Protein AF-A0A125W3X7-F1 (afdb_monomer_lite)

pLDDT: mean 86.98, std 6.0, range [55.97, 92.94]

Structure (mmCIF, N/CA/C/O backbone):
data_AF-A0A125W3X7-F1
#
_entry.id   AF-A0A125W3X7-F1
#
loop_
_atom_site.group_PDB
_atom_site.id
_atom_site.type_symbol
_atom_site.label_atom_id
_atom_site.label_alt_id
_atom_site.label_comp_id
_atom_site.label_asym_id
_atom_site.label_entity_id
_atom_site.label_seq_id
_atom_site.pdbx_PDB_ins_code
_atom_site.Cartn_x
_atom_site.Cartn_y
_atom_site.Cartn_z
_atom_site.occupancy
_atom_site.B_iso_or_equiv
_atom_site.auth_seq_id
_atom_site.auth_comp_id
_atom_site.auth_asym_id
_atom_site.auth_atom_id
_atom_site.pdbx_PDB_model_num
ATOM 1 N N . MET A 1 1 ? -8.480 -4.493 2.669 1.00 73.19 1 MET A N 1
ATOM 2 C CA . MET A 1 1 ? -8.550 -4.416 1.189 1.00 73.19 1 MET A CA 1
ATOM 3 C C . MET A 1 1 ? -7.315 -3.737 0.604 1.00 73.19 1 MET A C 1
ATOM 5 O O . MET A 1 1 ? -6.743 -4.278 -0.331 1.00 73.19 1 MET A O 1
ATOM 9 N N . LEU A 1 2 ? -6.856 -2.622 1.186 1.00 77.50 2 LEU A N 1
ATOM 10 C CA . LEU 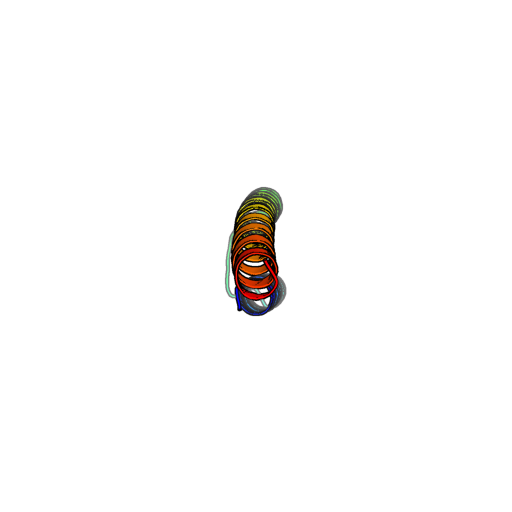A 1 2 ? -5.678 -1.862 0.734 1.00 77.50 2 LEU A CA 1
ATOM 11 C C . LEU A 1 2 ? -4.388 -2.689 0.593 1.00 77.50 2 LEU A C 1
ATOM 13 O O . LEU A 1 2 ? -3.689 -2.550 -0.400 1.00 77.50 2 LEU A O 1
ATOM 17 N N . LEU A 1 3 ? -4.125 -3.616 1.518 1.00 77.06 3 LEU A N 1
ATOM 18 C CA . LEU A 1 3 ? -2.972 -4.530 1.452 1.00 77.06 3 LEU A CA 1
ATOM 19 C C . LEU A 1 3 ? -2.935 -5.392 0.176 1.00 77.06 3 LEU A C 1
ATOM 21 O O . LEU A 1 3 ? -1.870 -5.650 -0.373 1.00 77.06 3 LEU A O 1
ATOM 25 N N . VAL A 1 4 ? -4.101 -5.820 -0.315 1.00 83.56 4 VAL A N 1
ATOM 26 C CA . VAL A 1 4 ? -4.200 -6.610 -1.554 1.00 83.56 4 VAL A CA 1
ATOM 27 C C . VAL A 1 4 ? -3.920 -5.726 -2.771 1.00 83.56 4 VAL A C 1
ATOM 29 O O . VAL A 1 4 ? -3.268 -6.164 -3.714 1.00 83.56 4 VAL A O 1
ATOM 32 N N . ILE A 1 5 ? -4.375 -4.472 -2.731 1.00 84.12 5 ILE A N 1
ATOM 33 C CA . ILE A 1 5 ? -4.145 -3.483 -3.791 1.00 84.12 5 ILE A CA 1
ATOM 34 C C . ILE A 1 5 ? -2.654 -3.123 -3.874 1.00 84.12 5 ILE A C 1
ATOM 36 O O . ILE A 1 5 ? -2.103 -3.119 -4.970 1.00 84.12 5 ILE A O 1
ATOM 40 N N . ALA A 1 6 ? -1.997 -2.908 -2.732 1.00 83.88 6 ALA A N 1
ATOM 41 C CA . ALA A 1 6 ? -0.550 -2.698 -2.627 1.00 83.88 6 ALA A CA 1
ATOM 42 C C . ALA A 1 6 ? 0.242 -3.859 -3.257 1.00 83.88 6 ALA A C 1
ATOM 44 O O . ALA A 1 6 ? 1.059 -3.682 -4.160 1.00 83.88 6 ALA A O 1
ATOM 45 N N . PHE A 1 7 ? -0.099 -5.095 -2.885 1.00 85.81 7 PHE A N 1
ATOM 46 C CA . PHE A 1 7 ? 0.561 -6.273 -3.444 1.00 85.81 7 PHE A CA 1
ATOM 47 C C . PHE A 1 7 ? 0.360 -6.405 -4.965 1.00 85.81 7 PHE A C 1
ATOM 49 O O . PHE A 1 7 ? 1.309 -6.681 -5.700 1.00 85.81 7 PHE A O 1
ATOM 56 N N . ALA A 1 8 ? -0.857 -6.157 -5.461 1.00 86.44 8 ALA A N 1
ATOM 57 C CA . ALA A 1 8 ? -1.144 -6.160 -6.895 1.00 86.44 8 ALA A CA 1
ATOM 58 C C . ALA A 1 8 ? -0.370 -5.063 -7.649 1.00 86.44 8 ALA A C 1
ATOM 60 O O . ALA A 1 8 ? 0.105 -5.295 -8.761 1.00 86.44 8 ALA A O 1
ATOM 61 N N . PHE A 1 9 ? -0.198 -3.890 -7.041 1.00 85.94 9 PHE A N 1
ATOM 62 C CA . PHE A 1 9 ? 0.562 -2.783 -7.614 1.00 85.94 9 PHE A CA 1
ATOM 63 C C . PHE A 1 9 ? 2.055 -3.117 -7.760 1.00 85.94 9 PHE A C 1
ATOM 65 O O . PHE A 1 9 ? 2.633 -2.905 -8.830 1.00 85.94 9 PHE A O 1
ATOM 72 N N . ILE A 1 10 ? 2.664 -3.736 -6.742 1.00 87.69 10 ILE A N 1
ATOM 73 C CA . ILE A 1 10 ? 4.046 -4.240 -6.810 1.00 87.69 10 ILE A CA 1
ATOM 74 C C . ILE A 1 10 ? 4.195 -5.289 -7.920 1.00 87.69 10 ILE A C 1
ATOM 76 O O . ILE A 1 10 ? 5.152 -5.237 -8.694 1.00 87.69 10 ILE A O 1
ATOM 80 N N . LEU A 1 11 ? 3.240 -6.215 -8.052 1.00 89.25 11 LEU A N 1
ATOM 81 C CA . LEU A 1 11 ? 3.261 -7.218 -9.121 1.00 89.25 11 LEU A CA 1
ATOM 82 C C . LEU A 1 11 ? 3.196 -6.581 -10.515 1.00 89.25 11 LEU A C 1
ATOM 84 O O . LEU A 1 11 ? 3.974 -6.957 -11.391 1.00 89.25 11 LEU A O 1
ATOM 88 N N . LEU A 1 12 ? 2.328 -5.584 -10.716 1.00 89.19 12 LEU A N 1
ATOM 89 C CA . LEU A 1 12 ? 2.242 -4.829 -11.972 1.00 89.19 12 LEU A CA 1
ATOM 90 C C . LEU A 1 12 ? 3.545 -4.087 -12.288 1.00 89.19 12 LEU A C 1
ATOM 92 O O . LEU A 1 12 ? 3.941 -3.993 -13.454 1.00 89.19 12 LEU A O 1
ATOM 96 N N . LYS A 1 13 ? 4.237 -3.592 -11.255 1.00 87.62 13 LYS A N 1
ATOM 97 C CA . LYS A 1 13 ? 5.540 -2.950 -11.404 1.00 87.62 13 LYS A CA 1
ATOM 98 C C . LYS A 1 13 ? 6.631 -3.938 -11.821 1.00 87.62 13 LYS A C 1
ATOM 100 O O . LYS A 1 13 ? 7.387 -3.638 -12.745 1.00 87.62 13 LYS A O 1
ATOM 105 N N . ILE A 1 14 ? 6.701 -5.102 -11.175 1.00 88.69 14 ILE A N 1
ATOM 106 C CA . ILE A 1 14 ? 7.673 -6.162 -11.493 1.00 88.69 14 ILE A CA 1
ATOM 107 C C . ILE A 1 14 ? 7.427 -6.725 -12.899 1.00 88.69 14 ILE A C 1
ATOM 109 O O . ILE A 1 14 ? 8.377 -6.967 -13.637 1.00 88.69 14 ILE A O 1
ATOM 113 N N . ALA A 1 15 ? 6.163 -6.866 -13.301 1.00 89.88 15 ALA A N 1
ATOM 114 C CA . ALA A 1 15 ? 5.778 -7.299 -14.643 1.00 89.88 15 ALA A CA 1
ATOM 115 C C . ALA A 1 15 ? 6.036 -6.244 -15.741 1.00 89.88 15 ALA A C 1
ATOM 117 O O . ALA A 1 15 ? 5.833 -6.523 -16.919 1.00 89.88 15 ALA A O 1
ATOM 118 N N . GLY A 1 16 ? 6.487 -5.037 -15.378 1.00 87.00 16 GLY A N 1
ATOM 119 C CA . GLY A 1 16 ? 6.876 -3.995 -16.330 1.00 87.00 16 GLY A CA 1
ATOM 120 C C . GLY A 1 16 ? 5.714 -3.212 -16.949 1.00 87.00 16 GLY A C 1
ATOM 121 O O . GLY A 1 16 ? 5.955 -2.372 -17.812 1.00 87.00 16 GLY A O 1
ATOM 122 N N . PHE A 1 17 ? 4.474 -3.418 -16.490 1.00 87.88 17 PHE A N 1
ATOM 123 C CA . PHE A 1 17 ? 3.306 -2.658 -16.963 1.00 87.88 17 PHE A CA 1
ATOM 124 C C . PHE A 1 17 ? 3.343 -1.187 -16.536 1.00 87.88 17 PHE A C 1
ATOM 126 O O . PHE A 1 17 ? 2.732 -0.336 -17.178 1.00 87.88 17 PHE A O 1
ATOM 133 N N . VAL A 1 18 ? 4.056 -0.880 -15.448 1.00 84.44 18 VAL A N 1
ATOM 134 C CA . VAL A 1 18 ? 4.125 0.461 -14.864 1.00 84.44 18 VAL A CA 1
ATOM 135 C C . VAL A 1 18 ? 5.561 0.986 -14.908 1.00 84.44 18 VAL A C 1
ATOM 137 O O . VAL A 1 18 ? 6.457 0.461 -14.241 1.00 84.44 18 VAL A O 1
ATOM 140 N N . GLN A 1 19 ? 5.792 2.072 -15.646 1.00 83.94 19 GLN A N 1
ATOM 141 C CA . GLN A 1 19 ? 7.098 2.740 -15.772 1.00 83.94 19 GLN A CA 1
ATOM 142 C C . GLN A 1 19 ? 7.380 3.768 -14.655 1.00 83.94 19 GLN A C 1
ATOM 144 O O . GLN A 1 19 ? 7.949 4.821 -14.903 1.00 83.94 19 GLN A O 1
ATOM 149 N N . LEU A 1 20 ? 7.009 3.474 -13.407 1.00 83.88 20 LEU A N 1
ATOM 150 C CA . LEU A 1 20 ? 7.397 4.306 -12.256 1.00 83.88 20 LEU A CA 1
ATOM 151 C C . LEU A 1 20 ? 8.832 4.009 -11.806 1.00 83.88 20 LEU A C 1
ATOM 153 O O . LEU A 1 20 ? 9.328 2.897 -11.969 1.00 83.88 20 LEU A O 1
ATOM 157 N N . THR A 1 21 ? 9.526 4.958 -11.203 1.00 90.19 21 THR A N 1
ATOM 158 C CA . THR A 1 21 ? 10.803 4.671 -10.535 1.00 90.19 21 THR A CA 1
ATOM 159 C C . THR A 1 21 ? 10.566 3.902 -9.230 1.00 90.19 21 THR A C 1
ATOM 161 O O . THR A 1 21 ? 9.500 3.991 -8.622 1.00 90.19 21 THR A O 1
ATOM 164 N N . TRP A 1 22 ? 11.557 3.135 -8.760 1.00 86.38 22 TRP A N 1
ATOM 165 C CA . TRP A 1 22 ? 11.438 2.420 -7.479 1.00 86.38 22 TRP A CA 1
ATOM 166 C C . TRP A 1 22 ? 11.198 3.367 -6.295 1.00 86.38 22 TRP A C 1
ATOM 168 O O . TRP A 1 22 ? 10.486 3.002 -5.363 1.00 86.38 22 TRP A O 1
ATOM 178 N N . ASN A 1 23 ? 11.707 4.601 -6.366 1.00 90.44 23 ASN A N 1
ATOM 179 C CA . ASN A 1 23 ? 11.459 5.627 -5.354 1.00 90.44 23 ASN A CA 1
ATOM 180 C C . ASN A 1 23 ? 9.977 6.029 -5.288 1.00 90.44 23 ASN A C 1
ATOM 182 O O . ASN A 1 23 ? 9.422 6.132 -4.197 1.00 90.44 23 ASN A O 1
ATOM 186 N N . GLU A 1 24 ? 9.318 6.213 -6.435 1.00 88.00 24 GLU A N 1
ATOM 187 C CA . GLU A 1 24 ? 7.883 6.532 -6.492 1.00 88.00 24 GLU A CA 1
ATOM 188 C C . GLU A 1 24 ? 7.021 5.362 -6.003 1.00 88.00 24 GLU A C 1
ATOM 190 O O . GLU A 1 24 ? 6.024 5.574 -5.313 1.00 88.00 24 GLU A O 1
ATOM 195 N N . VAL A 1 25 ? 7.427 4.123 -6.301 1.00 89.12 25 VAL A N 1
ATOM 196 C CA . VAL A 1 25 ? 6.746 2.908 -5.822 1.00 89.12 25 VAL A CA 1
ATOM 197 C C . VAL A 1 25 ? 6.833 2.808 -4.300 1.00 89.12 25 VAL A C 1
ATOM 199 O O . VAL A 1 25 ? 5.809 2.629 -3.650 1.00 89.12 25 VAL A O 1
ATOM 202 N N . ILE A 1 26 ? 8.023 2.996 -3.721 1.00 87.94 26 ILE A N 1
ATOM 203 C CA . ILE A 1 26 ? 8.218 2.987 -2.262 1.00 87.94 26 ILE A CA 1
ATOM 204 C C . ILE A 1 26 ? 7.387 4.086 -1.591 1.00 87.94 26 ILE A C 1
ATOM 206 O O . ILE A 1 26 ? 6.762 3.840 -0.560 1.00 87.94 26 ILE A O 1
ATOM 210 N N . LEU A 1 27 ? 7.343 5.288 -2.176 1.00 91.25 27 LEU A N 1
ATOM 211 C CA . LEU A 1 27 ? 6.523 6.382 -1.655 1.00 91.25 27 LEU A CA 1
ATOM 212 C C . LEU A 1 27 ? 5.029 6.019 -1.667 1.00 91.25 27 LEU A C 1
ATOM 214 O O . LEU A 1 27 ? 4.328 6.264 -0.687 1.00 91.25 27 LEU A O 1
ATOM 218 N N . CYS A 1 28 ? 4.545 5.409 -2.752 1.00 88.69 28 CYS A N 1
ATOM 219 C CA . CYS A 1 28 ? 3.151 4.988 -2.883 1.00 88.69 28 CYS A CA 1
ATOM 220 C C . CYS A 1 28 ? 2.788 3.890 -1.869 1.00 88.69 28 CYS A C 1
ATOM 222 O O . CYS A 1 28 ? 1.772 3.989 -1.181 1.00 88.69 28 CYS A O 1
ATOM 224 N N . GLU A 1 29 ? 3.663 2.898 -1.702 1.00 86.38 29 GLU A N 1
ATOM 225 C CA . GLU A 1 29 ? 3.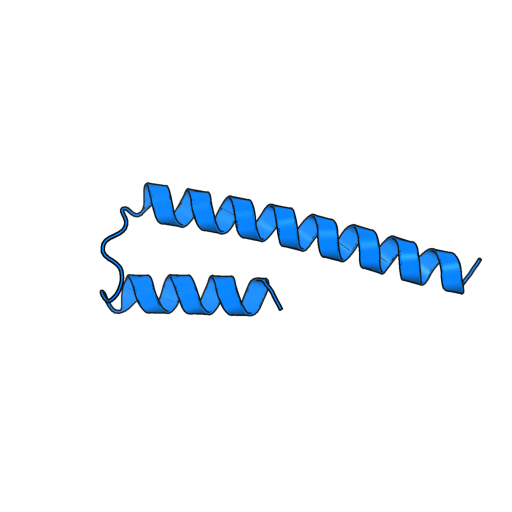523 1.834 -0.703 1.00 86.38 29 GLU A CA 1
ATOM 226 C C . GLU A 1 29 ? 3.503 2.382 0.731 1.00 86.38 29 GLU A C 1
ATOM 228 O O . GLU A 1 29 ? 2.675 1.972 1.544 1.00 86.38 29 GLU A O 1
ATOM 233 N N . LEU A 1 30 ? 4.344 3.375 1.043 1.00 89.81 30 LEU A N 1
ATOM 234 C CA . LEU A 1 30 ? 4.325 4.055 2.343 1.00 89.81 30 LEU A CA 1
ATOM 235 C C . LEU A 1 30 ? 2.988 4.758 2.607 1.00 89.81 30 LEU A C 1
ATOM 237 O O . LEU A 1 30 ? 2.458 4.675 3.717 1.00 89.81 30 LEU A O 1
ATOM 241 N N . ILE A 1 31 ? 2.415 5.420 1.599 1.00 90.69 31 ILE A N 1
ATOM 242 C CA . ILE A 1 31 ? 1.097 6.058 1.721 1.00 90.69 31 ILE A CA 1
ATOM 243 C C . ILE A 1 31 ? 0.015 4.998 1.972 1.00 90.69 31 ILE A C 1
ATOM 245 O O . ILE A 1 31 ? -0.789 5.145 2.895 1.00 90.69 31 ILE A O 1
ATOM 249 N N . LEU A 1 32 ? 0.021 3.902 1.206 1.00 89.38 32 LEU A N 1
ATOM 250 C CA . LEU A 1 32 ? -0.930 2.797 1.370 1.00 89.38 32 LEU A CA 1
ATOM 251 C C . LEU A 1 32 ? -0.821 2.134 2.751 1.00 89.38 32 LEU A C 1
ATOM 253 O O . LEU A 1 32 ? -1.842 1.779 3.355 1.00 89.38 32 LEU A O 1
ATOM 257 N N . LEU A 1 33 ? 0.396 2.015 3.283 1.00 88.06 33 LEU A N 1
ATOM 258 C CA . LEU A 1 33 ? 0.644 1.516 4.631 1.00 88.06 33 LEU A CA 1
ATOM 259 C C . LEU A 1 33 ? 0.018 2.436 5.687 1.00 88.06 33 LEU A C 1
ATOM 261 O O . LEU A 1 33 ? -0.700 1.958 6.566 1.00 88.06 33 LEU A O 1
ATOM 265 N N . MET A 1 34 ? 0.219 3.751 5.576 1.00 90.25 34 MET A N 1
ATOM 266 C CA . MET A 1 34 ? -0.368 4.727 6.503 1.00 90.25 34 MET A CA 1
ATOM 267 C C . MET A 1 34 ? -1.902 4.696 6.472 1.00 90.25 34 MET A C 1
ATOM 269 O O . MET A 1 34 ? -2.542 4.700 7.526 1.00 90.25 34 MET A O 1
ATOM 273 N N . CYS A 1 35 ? -2.507 4.583 5.286 1.00 89.81 35 CYS A N 1
ATOM 274 C CA . CYS A 1 35 ? -3.955 4.402 5.153 1.00 89.81 35 CYS A CA 1
ATOM 275 C C . CYS A 1 35 ? -4.439 3.104 5.819 1.00 89.81 35 CYS A C 1
ATOM 277 O O . CYS A 1 35 ? -5.452 3.112 6.518 1.00 89.81 35 CYS A O 1
ATOM 279 N N . SER A 1 36 ? -3.694 2.007 5.664 1.00 89.19 36 SER A N 1
ATOM 280 C CA . SER A 1 36 ? -4.027 0.720 6.289 1.00 89.19 36 SER A CA 1
ATOM 281 C C . SER A 1 36 ? -3.967 0.786 7.821 1.00 89.19 36 SER A C 1
ATOM 283 O O . SER A 1 36 ? -4.817 0.211 8.501 1.00 89.19 36 SER A O 1
ATOM 285 N N . ILE A 1 37 ? -3.004 1.530 8.380 1.00 90.69 37 ILE A N 1
ATOM 286 C CA . ILE A 1 37 ? -2.910 1.772 9.828 1.00 90.69 37 ILE A CA 1
ATOM 287 C C . ILE A 1 37 ? -4.127 2.565 10.322 1.00 90.69 37 ILE A C 1
ATOM 289 O O . ILE A 1 37 ? -4.714 2.215 11.346 1.00 90.69 37 ILE A O 1
ATOM 293 N N . LEU A 1 38 ? -4.547 3.602 9.593 1.00 91.81 38 LEU A N 1
ATOM 294 C CA . LEU A 1 38 ? -5.739 4.378 9.945 1.00 91.81 38 LEU A CA 1
ATOM 295 C C . LEU A 1 38 ? -7.012 3.525 9.914 1.00 91.81 38 LEU A C 1
ATOM 297 O O . LEU A 1 38 ? -7.805 3.592 10.855 1.00 91.81 38 LEU A O 1
ATOM 301 N N . GLU A 1 39 ? -7.195 2.687 8.887 1.00 89.38 39 GLU A N 1
ATOM 302 C CA . GLU A 1 39 ? -8.309 1.731 8.841 1.00 89.38 39 GLU A CA 1
ATOM 303 C C . GLU A 1 39 ? -8.301 0.810 10.066 1.00 89.38 39 GLU A C 1
ATOM 305 O O . GLU A 1 39 ? -9.338 0.625 10.706 1.00 89.38 39 GLU A O 1
ATOM 310 N N . LEU A 1 40 ? -7.133 0.282 10.442 1.00 89.31 40 LEU A N 1
ATOM 311 C CA . LEU A 1 40 ? -6.994 -0.591 11.604 1.00 89.31 40 LEU A CA 1
ATOM 312 C C . LEU A 1 40 ? -7.377 0.126 12.906 1.00 89.31 40 LEU A C 1
ATOM 314 O O . LEU A 1 40 ? -8.111 -0.435 13.719 1.00 89.31 40 LEU A O 1
ATOM 318 N N . IL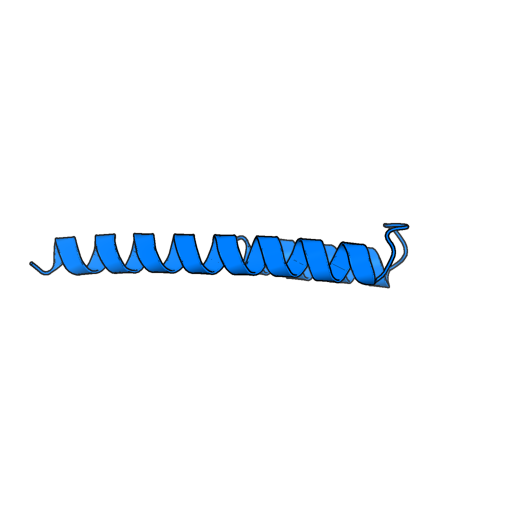E A 1 41 ? -6.940 1.376 13.087 1.00 92.94 41 ILE A N 1
ATOM 319 C CA . ILE A 1 41 ? -7.302 2.200 14.250 1.00 92.94 41 ILE A CA 1
ATOM 320 C C . ILE A 1 41 ? -8.819 2.419 14.305 1.00 92.94 41 ILE A C 1
ATOM 322 O O . ILE A 1 41 ? -9.424 2.301 15.374 1.00 92.94 41 ILE A O 1
ATOM 326 N N . LEU A 1 42 ? -9.458 2.713 13.170 1.00 91.06 42 LEU A N 1
ATOM 327 C CA . LEU A 1 42 ? -10.908 2.907 13.101 1.00 91.06 42 LEU A CA 1
ATOM 328 C C . LEU A 1 42 ? -11.671 1.618 13.422 1.00 91.06 42 LEU A C 1
ATOM 330 O O . LEU A 1 42 ? -12.648 1.656 14.175 1.00 91.06 42 LEU A O 1
ATOM 334 N N . ILE A 1 43 ? -11.211 0.478 12.902 1.00 90.81 43 ILE A N 1
ATOM 335 C CA . ILE A 1 43 ? -11.779 -0.839 13.209 1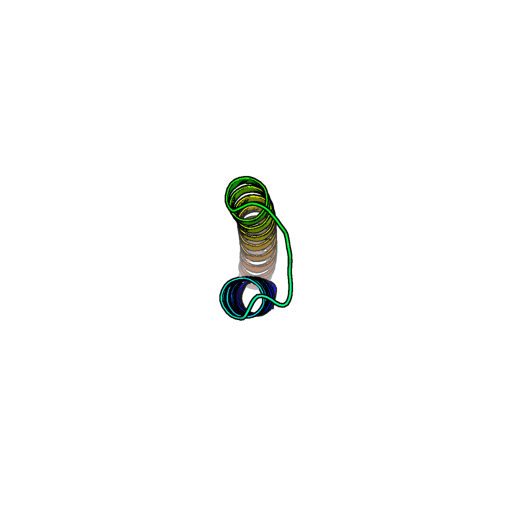.00 90.81 43 ILE A CA 1
ATOM 336 C C . ILE A 1 43 ? -11.627 -1.138 14.700 1.00 90.81 43 ILE A C 1
ATOM 338 O O . ILE A 1 43 ? -12.615 -1.477 15.350 1.00 90.81 43 ILE A O 1
ATOM 342 N N . TYR A 1 44 ? -10.433 -0.945 15.262 1.00 92.44 44 TYR A N 1
ATOM 343 C CA . TYR A 1 44 ? -10.173 -1.142 16.686 1.00 92.44 44 TYR A CA 1
ATOM 344 C C . TYR A 1 44 ? -11.089 -0.271 17.550 1.00 92.44 44 TYR A C 1
ATOM 346 O O . TYR A 1 44 ? -11.741 -0.769 18.466 1.00 92.44 44 TYR A O 1
ATOM 354 N N . LYS A 1 45 ? -11.225 1.018 17.215 1.00 92.81 45 LYS A N 1
ATOM 355 C CA . LYS A 1 45 ? -12.130 1.938 17.914 1.00 92.81 45 LYS A CA 1
ATOM 356 C C . LYS A 1 45 ? -13.586 1.473 17.833 1.00 92.81 45 LYS A C 1
ATOM 358 O O . LYS A 1 45 ? -14.299 1.522 18.832 1.00 92.81 45 LYS A O 1
ATOM 363 N N . LYS A 1 46 ? -14.028 0.992 16.667 1.00 90.88 46 LYS A N 1
ATOM 364 C CA . LYS A 1 46 ? -15.389 0.476 16.461 1.00 90.88 46 LYS A CA 1
ATOM 365 C C . LYS A 1 46 ? -15.650 -0.802 17.261 1.00 90.88 46 LYS A C 1
ATOM 367 O O . LYS A 1 46 ? -16.734 -0.941 17.818 1.00 90.88 46 LYS A O 1
ATOM 372 N N . ILE A 1 47 ? -14.673 -1.705 17.335 1.00 91.06 47 ILE A N 1
ATOM 373 C CA . ILE A 1 47 ? -14.730 -2.915 18.164 1.00 91.06 47 ILE A CA 1
ATOM 374 C C . ILE A 1 47 ? -14.808 -2.523 19.638 1.00 91.06 47 ILE A C 1
ATOM 376 O O . ILE A 1 47 ? -15.740 -2.926 20.321 1.00 91.06 47 ILE A O 1
ATOM 380 N N . ASN A 1 48 ? -13.897 -1.675 20.113 1.00 92.38 48 ASN A N 1
ATOM 381 C CA . ASN A 1 48 ? -13.861 -1.240 21.506 1.00 92.38 48 ASN A CA 1
ATOM 382 C C . ASN A 1 48 ? -15.173 -0.561 21.943 1.00 92.38 48 ASN A C 1
ATOM 384 O O . ASN A 1 48 ? -15.661 -0.818 23.035 1.00 92.38 48 ASN A O 1
ATOM 388 N N . ASN A 1 49 ? -15.794 0.235 21.066 1.00 88.06 49 ASN A N 1
ATOM 389 C CA . ASN A 1 49 ? -17.107 0.843 21.312 1.00 88.06 49 ASN A CA 1
ATOM 390 C C . ASN A 1 49 ? -18.280 -0.152 21.334 1.00 88.06 49 ASN A C 1
ATOM 392 O O . ASN A 1 49 ? -19.366 0.228 21.746 1.00 88.06 49 ASN A O 1
ATOM 396 N N . ARG A 1 50 ? -18.116 -1.383 20.836 1.00 83.69 50 ARG A N 1
ATOM 397 C CA . ARG A 1 50 ? -19.154 -2.429 20.904 1.00 83.69 50 ARG A CA 1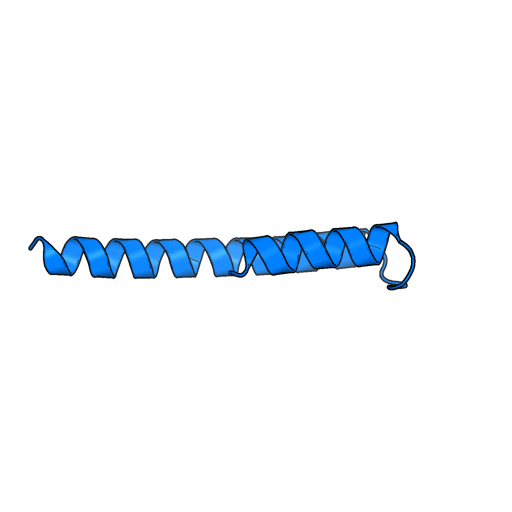
ATOM 398 C C . ARG A 1 50 ? -19.084 -3.247 22.192 1.00 83.69 50 ARG A C 1
ATOM 400 O O . ARG A 1 50 ? -20.056 -3.920 22.510 1.00 83.69 50 ARG A O 1
ATOM 407 N N . PHE A 1 51 ? -17.941 -3.227 22.876 1.00 77.06 51 PHE A N 1
ATOM 408 C CA . PHE A 1 51 ? -17.694 -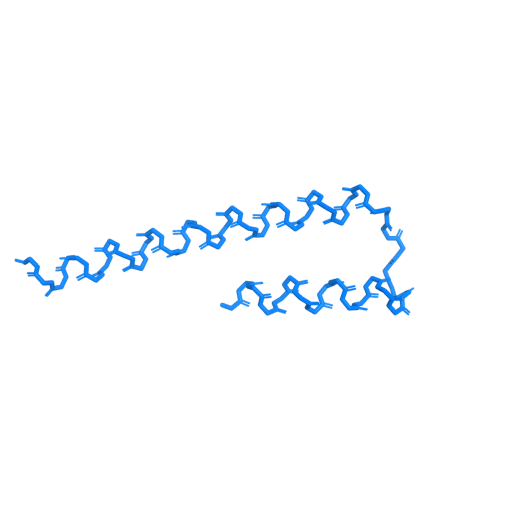3.969 24.117 1.00 77.06 51 PHE A CA 1
ATOM 409 C C . PHE A 1 51 ? -17.650 -3.071 25.369 1.00 77.06 51 PHE A C 1
ATOM 411 O O . PHE A 1 51 ? -17.521 -3.592 26.475 1.00 77.06 51 PHE A O 1
ATOM 418 N N . LYS A 1 52 ? -17.755 -1.749 25.198 1.00 55.97 52 LYS A N 1
ATOM 419 C CA . LYS A 1 52 ? -18.045 -0.762 26.248 1.00 55.97 52 LYS A CA 1
ATOM 420 C C . LYS A 1 52 ? -19.523 -0.407 26.222 1.00 55.97 52 LYS A C 1
ATOM 422 O O . LYS A 1 52 ? -20.055 -0.144 27.319 1.00 55.97 52 LYS A O 1
#

Sequence (52 aa):
MLLVIAFAFILLKIAGFVQLTWNEVILCELILLMCSILELILIYKKINNRFK

Secondary structure (DSSP, 8-state):
-HHHHHHHHHHHHHTTS----HHHHHHHHHHHHHHHHHHHHHHHHHHHHHH-

Organism: NCBI:txid749495

Radius of gyration: 14.94 Å; chains: 1; bounding box: 31×14×43 Å

Foldseek 3Di:
DLVVVLVVVVVCVVVVVDPDDPVVNVVVSVVSVVVVVVVVVVVVVVVVVVVD